Protein AF-A0A2M7Z0I9-F1 (afdb_monomer)

Solvent-accessible surface area (backbone atoms only — not comparable to full-atom values): 7682 Å² total; per-residue (Å²): 135,79,94,76,83,77,50,76,72,54,48,55,53,37,52,58,50,48,54,52,51,33,58,79,68,70,46,94,42,72,65,59,48,50,51,50,38,74,38,94,84,8,65,69,52,40,53,51,49,52,55,60,68,45,82,87,76,78,50,69,61,65,70,50,68,58,57,52,43,45,58,75,54,52,45,67,74,37,57,87,74,32,55,47,81,45,75,37,79,66,26,64,76,38,36,54,56,50,39,53,50,51,52,49,58,76,69,37,95,62,59,88,76,40,53,74,49,76,48,68,44,52,92,66,92,65,109

Radius of gyration: 20.26 Å; Cα contacts (8 Å, |Δi|>4): 103; chains: 1; bounding box: 42×30×58 Å

Structure (mmCIF, N/CA/C/O backbone):
data_AF-A0A2M7Z0I9-F1
#
_entry.id   AF-A0A2M7Z0I9-F1
#
loop_
_atom_site.group_PDB
_atom_site.id
_atom_site.type_symbol
_atom_site.label_atom_id
_atom_site.label_alt_id
_atom_site.label_comp_id
_atom_site.label_asym_id
_atom_site.label_entity_id
_atom_site.label_seq_id
_atom_site.pdbx_PDB_ins_code
_atom_site.Cartn_x
_atom_site.Cartn_y
_atom_site.Cartn_z
_atom_site.occupancy
_atom_site.B_iso_or_equiv
_atom_site.auth_seq_id
_atom_site.auth_comp_id
_atom_site.auth_asym_id
_atom_site.auth_atom_id
_atom_site.pdbx_PDB_model_num
ATOM 1 N N . GLN A 1 1 ? 24.755 1.068 -6.477 1.00 38.56 1 GLN A N 1
ATOM 2 C CA . GLN A 1 1 ? 24.459 -0.264 -7.049 1.00 38.56 1 GLN A CA 1
ATOM 3 C C . GLN A 1 1 ? 23.220 -0.801 -6.352 1.00 38.56 1 GLN A C 1
ATOM 5 O O . GLN A 1 1 ? 23.269 -1.022 -5.151 1.00 38.56 1 GLN A O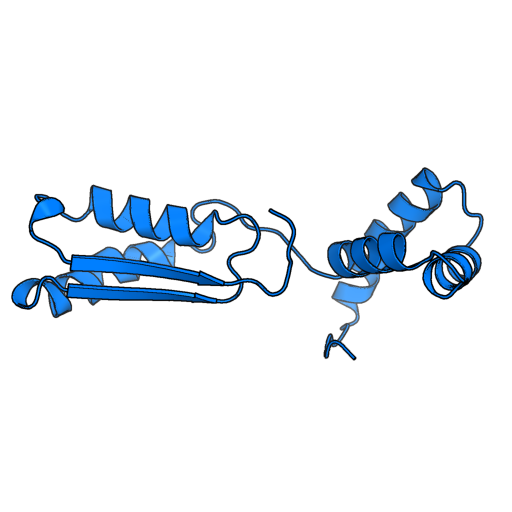 1
ATOM 10 N N . VAL A 1 2 ? 22.101 -0.910 -7.067 1.00 40.56 2 VAL A N 1
ATOM 11 C CA . VAL A 1 2 ? 20.823 -1.402 -6.526 1.00 40.56 2 VAL A CA 1
ATOM 12 C C . VAL A 1 2 ? 20.844 -2.924 -6.685 1.00 40.56 2 VAL A C 1
ATOM 14 O O . VAL A 1 2 ? 20.972 -3.398 -7.809 1.00 40.56 2 VAL A O 1
ATOM 17 N N . GLY A 1 3 ? 20.845 -3.684 -5.587 1.00 46.88 3 GLY A N 1
ATOM 18 C CA . GLY A 1 3 ? 21.103 -5.136 -5.537 1.00 46.88 3 GLY A CA 1
ATOM 19 C C . GLY A 1 3 ? 20.022 -6.026 -6.167 1.00 46.88 3 GLY A C 1
ATOM 20 O O . GLY A 1 3 ? 19.501 -6.923 -5.514 1.00 46.88 3 GLY A O 1
ATOM 21 N N . ILE A 1 4 ? 19.664 -5.776 -7.427 1.00 57.47 4 ILE A N 1
ATOM 22 C CA . ILE A 1 4 ? 18.610 -6.481 -8.156 1.00 57.47 4 ILE A CA 1
ATOM 23 C C . ILE A 1 4 ? 19.210 -7.699 -8.867 1.00 57.47 4 ILE A C 1
ATOM 25 O O . ILE A 1 4 ? 19.962 -7.568 -9.832 1.00 57.47 4 ILE A O 1
ATOM 29 N N . THR A 1 5 ? 18.843 -8.900 -8.419 1.00 57.16 5 THR A N 1
ATOM 30 C CA . THR A 1 5 ? 19.196 -10.160 -9.089 1.00 57.16 5 THR A CA 1
ATOM 31 C C . THR A 1 5 ? 18.134 -10.519 -10.133 1.00 57.16 5 THR A C 1
ATOM 33 O O . THR A 1 5 ? 16.951 -10.686 -9.820 1.00 57.16 5 THR A O 1
ATOM 36 N N . LEU A 1 6 ? 18.553 -10.617 -11.398 1.00 58.81 6 LEU A N 1
ATOM 37 C CA . LEU A 1 6 ? 17.687 -10.917 -12.539 1.00 58.81 6 LEU A CA 1
ATOM 38 C C . LEU A 1 6 ? 17.781 -12.398 -12.927 1.00 58.81 6 LEU A C 1
ATOM 40 O O . LEU A 1 6 ? 18.674 -12.804 -13.668 1.00 58.81 6 LEU A O 1
ATOM 44 N N . ASP A 1 7 ? 16.821 -13.194 -12.465 1.00 62.34 7 ASP A N 1
ATOM 45 C CA . ASP A 1 7 ? 16.669 -14.598 -12.864 1.00 62.34 7 ASP A CA 1
ATOM 46 C C . ASP A 1 7 ? 16.154 -14.709 -14.316 1.00 62.34 7 ASP A C 1
ATOM 48 O O . ASP A 1 7 ? 15.531 -13.780 -14.843 1.00 62.34 7 ASP A O 1
ATOM 52 N N . ALA A 1 8 ? 16.356 -15.855 -14.979 1.00 60.12 8 ALA A N 1
ATOM 53 C CA . ALA A 1 8 ? 15.985 -16.057 -16.391 1.00 60.12 8 ALA A CA 1
ATOM 54 C C . ALA A 1 8 ? 14.536 -15.638 -16.765 1.00 60.12 8 ALA A C 1
ATOM 56 O O . ALA A 1 8 ? 14.368 -14.997 -17.805 1.00 60.12 8 ALA A O 1
ATOM 57 N N . PRO A 1 9 ? 13.497 -15.883 -15.936 1.00 61.34 9 PRO A N 1
ATOM 58 C CA . PRO A 1 9 ? 12.136 -15.414 -16.221 1.00 61.34 9 PRO A CA 1
ATOM 59 C C . PRO A 1 9 ? 12.002 -13.883 -16.176 1.00 61.34 9 PRO A C 1
ATOM 61 O O . PRO A 1 9 ? 11.301 -13.285 -16.995 1.00 61.34 9 PRO A O 1
ATOM 64 N N . LYS A 1 10 ? 12.713 -13.228 -15.249 1.00 61.78 10 LYS A N 1
ATOM 65 C CA . LYS A 1 10 ? 12.722 -11.764 -15.091 1.00 61.78 10 LYS A CA 1
ATOM 66 C C . LYS A 1 10 ? 13.426 -11.087 -16.268 1.00 61.78 10 LYS A C 1
ATOM 68 O O . LYS A 1 10 ? 13.012 -10.010 -16.687 1.00 61.78 10 LYS A O 1
ATOM 73 N N . LYS A 1 11 ? 14.428 -11.748 -16.863 1.00 69.31 11 LYS A N 1
ATOM 74 C CA . LYS A 1 11 ? 15.125 -11.271 -18.068 1.00 69.31 11 LYS A CA 1
ATOM 75 C C . LYS A 1 11 ? 14.192 -11.177 -19.280 1.00 69.31 11 LYS A C 1
ATOM 77 O O . LYS A 1 11 ? 14.237 -10.181 -19.993 1.00 69.31 11 LYS A O 1
ATOM 82 N N . THR A 1 12 ? 13.309 -12.153 -19.493 1.00 73.94 12 THR A N 1
ATOM 83 C CA . THR A 1 12 ? 12.323 -12.106 -20.591 1.00 73.94 12 THR A CA 1
ATOM 84 C C . THR A 1 12 ? 11.324 -10.960 -20.414 1.00 73.94 12 THR A C 1
ATOM 86 O O . THR A 1 12 ? 11.038 -10.227 -21.362 1.00 73.94 12 THR A O 1
ATOM 89 N N . LEU A 1 13 ? 10.839 -10.757 -19.185 1.00 72.38 13 LEU A N 1
ATOM 90 C CA . LEU A 1 13 ? 9.967 -9.634 -18.824 1.00 72.38 13 LEU A CA 1
ATOM 91 C C . LEU A 1 13 ? 10.648 -8.282 -19.075 1.00 72.38 13 LEU A C 1
ATOM 93 O O . LEU A 1 13 ? 10.056 -7.394 -19.691 1.00 72.38 13 LEU A O 1
ATOM 97 N N . LEU A 1 14 ? 11.909 -8.158 -18.659 1.00 76.06 14 LEU A N 1
ATOM 98 C CA . LEU A 1 14 ? 12.733 -6.978 -18.893 1.00 76.06 14 LEU A CA 1
ATOM 99 C C . LEU 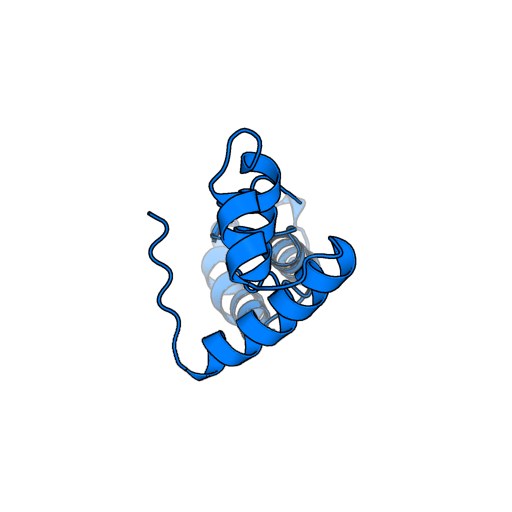A 1 14 ? 12.888 -6.685 -20.392 1.00 76.06 14 LEU A C 1
ATOM 101 O O . LEU A 1 14 ? 12.655 -5.559 -20.818 1.00 76.06 14 LEU A O 1
ATOM 105 N N . VAL A 1 15 ? 13.226 -7.694 -21.201 1.00 81.69 15 VAL A N 1
ATOM 106 C CA . VAL A 1 15 ? 13.383 -7.556 -22.660 1.00 81.69 15 VAL A CA 1
ATOM 107 C C . VAL A 1 15 ? 12.085 -7.071 -23.312 1.00 81.69 15 VAL A C 1
ATOM 109 O O . VAL A 1 15 ? 12.119 -6.170 -24.146 1.00 81.69 15 VAL A O 1
ATOM 112 N N . SER A 1 16 ? 10.928 -7.594 -22.896 1.00 80.31 16 SER A N 1
ATOM 113 C CA . SER A 1 16 ? 9.628 -7.130 -23.398 1.00 80.31 16 SER A CA 1
ATOM 114 C C . SER A 1 16 ? 9.355 -5.660 -23.048 1.00 80.31 16 SER A C 1
ATOM 116 O O . SER A 1 16 ? 8.893 -4.892 -23.896 1.00 80.31 16 SER A O 1
ATOM 118 N N . ARG A 1 17 ? 9.630 -5.259 -21.800 1.00 81.06 17 ARG A N 1
ATOM 119 C CA . ARG A 1 17 ? 9.408 -3.889 -21.306 1.00 81.06 17 ARG A CA 1
ATOM 120 C C . ARG A 1 17 ? 10.353 -2.886 -21.968 1.00 81.06 17 ARG A C 1
ATOM 122 O O . ARG A 1 17 ? 9.898 -1.870 -22.490 1.00 81.06 17 ARG A O 1
ATOM 129 N N . LEU A 1 18 ? 11.642 -3.216 -22.034 1.00 84.38 18 LEU A N 1
ATOM 130 C CA . LEU A 1 18 ? 12.650 -2.423 -22.735 1.00 84.38 18 LEU A CA 1
ATOM 131 C C . LEU A 1 18 ? 12.339 -2.311 -24.224 1.00 84.38 18 LEU A C 1
ATOM 133 O O . LEU A 1 18 ? 12.427 -1.224 -24.781 1.00 84.38 18 LEU A O 1
ATOM 137 N N . GLY A 1 19 ? 11.896 -3.393 -24.866 1.00 84.94 19 GLY A N 1
ATOM 138 C CA . GLY A 1 19 ? 11.521 -3.368 -26.278 1.00 84.94 19 GLY A CA 1
ATOM 139 C C . GLY A 1 19 ? 10.425 -2.343 -26.593 1.00 84.94 19 GLY A C 1
ATOM 140 O O . GLY A 1 19 ? 10.447 -1.738 -27.662 1.00 84.94 19 GLY A O 1
ATOM 141 N N . LYS A 1 20 ? 9.485 -2.102 -25.666 1.00 85.00 20 LYS A N 1
ATOM 142 C CA . LYS A 1 20 ? 8.514 -1.003 -25.791 1.00 85.00 20 LYS A CA 1
ATOM 143 C C . LYS A 1 20 ? 9.202 0.362 -25.689 1.00 85.00 20 LYS A C 1
ATOM 145 O O . LYS A 1 20 ? 8.990 1.194 -26.563 1.00 85.00 20 LYS A O 1
ATOM 150 N N . ARG A 1 21 ? 10.079 0.555 -24.698 1.00 87.12 21 ARG A N 1
ATOM 151 C CA . ARG A 1 21 ? 10.810 1.816 -24.492 1.00 87.12 21 ARG A CA 1
ATOM 152 C C . ARG A 1 21 ? 11.705 2.192 -25.677 1.00 87.12 21 ARG A C 1
ATOM 154 O O . ARG A 1 21 ? 11.723 3.351 -26.074 1.00 87.12 21 ARG A O 1
ATOM 161 N N . LEU A 1 22 ? 12.387 1.215 -26.282 1.00 89.12 22 LEU A N 1
ATOM 162 C CA . LEU A 1 22 ? 13.194 1.418 -27.492 1.00 89.12 22 LEU A CA 1
ATOM 163 C C . LEU A 1 22 ? 12.350 1.971 -28.647 1.00 89.12 22 LEU A C 1
ATOM 165 O O . LEU A 1 22 ? 12.807 2.863 -29.354 1.00 89.12 22 LEU A O 1
ATOM 169 N N . ARG A 1 23 ? 11.115 1.477 -28.821 1.00 88.50 23 ARG A N 1
ATOM 170 C CA . ARG A 1 23 ? 10.194 1.995 -29.844 1.00 88.50 23 ARG A CA 1
ATOM 171 C C . ARG A 1 23 ? 9.735 3.415 -29.532 1.00 88.50 23 ARG A C 1
ATOM 173 O O . ARG A 1 23 ? 9.747 4.240 -30.435 1.00 88.50 23 ARG A O 1
ATOM 180 N N . ASP A 1 24 ? 9.398 3.706 -28.276 1.00 88.00 24 ASP A N 1
ATOM 181 C CA . ASP A 1 24 ? 8.980 5.052 -27.856 1.00 88.00 24 ASP A CA 1
ATOM 182 C C . ASP A 1 24 ? 10.086 6.095 -28.117 1.00 88.00 24 ASP A C 1
ATOM 184 O O . ASP A 1 24 ? 9.813 7.216 -28.545 1.00 88.00 24 ASP A O 1
ATOM 188 N N . LEU A 1 25 ? 11.348 5.711 -27.902 1.00 87.56 25 LEU A N 1
ATOM 189 C CA . LEU A 1 25 ? 12.529 6.553 -28.125 1.00 87.56 25 LEU A CA 1
ATOM 190 C C . LEU A 1 25 ? 13.097 6.461 -29.551 1.00 87.56 25 LEU A C 1
ATOM 192 O O . LEU A 1 25 ? 14.088 7.120 -29.848 1.00 87.56 25 LEU A O 1
ATOM 196 N N . HIS A 1 26 ? 12.486 5.661 -30.432 1.00 90.44 26 HIS A N 1
ATOM 197 C CA . HIS A 1 26 ? 12.951 5.411 -31.802 1.00 90.44 26 HIS A CA 1
ATOM 198 C C . HIS A 1 26 ? 14.414 4.930 -31.884 1.00 90.44 26 HIS A C 1
ATOM 200 O O . HIS A 1 26 ? 15.138 5.235 -32.833 1.00 90.44 26 HIS A O 1
ATOM 206 N N . LEU A 1 27 ? 14.858 4.161 -30.888 1.0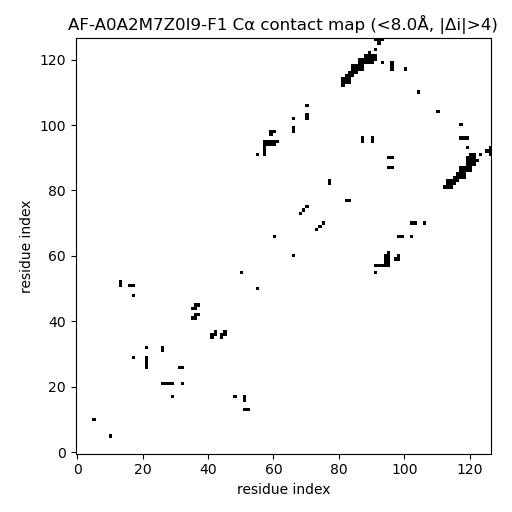0 90.62 27 LEU A N 1
ATOM 207 C CA . LEU A 1 27 ? 16.226 3.662 -30.804 1.00 90.62 27 LEU A CA 1
ATOM 208 C C . LEU A 1 27 ? 16.380 2.320 -31.535 1.00 90.62 27 LEU A C 1
ATOM 210 O O . LEU A 1 27 ? 15.540 1.430 -31.385 1.00 90.62 27 LEU A O 1
ATOM 214 N N . PRO A 1 28 ? 17.478 2.129 -32.289 1.00 87.38 28 PRO A N 1
ATOM 215 C CA . PRO A 1 28 ? 17.649 0.960 -33.148 1.00 87.38 28 PRO A CA 1
ATOM 216 C C . PRO A 1 28 ? 18.129 -0.290 -32.399 1.00 87.38 28 PRO A C 1
ATOM 218 O O . PRO A 1 28 ? 18.077 -1.391 -32.946 1.00 87.38 28 PRO A O 1
ATOM 221 N N . SER A 1 29 ? 18.644 -0.150 -31.173 1.00 88.50 29 SER A N 1
ATOM 222 C CA . SER A 1 29 ? 19.220 -1.267 -30.423 1.00 88.50 29 SER A CA 1
ATOM 223 C C . SER A 1 29 ? 19.236 -1.026 -28.914 1.00 88.50 29 SER A C 1
ATOM 225 O O . SER A 1 29 ? 19.176 0.107 -28.437 1.00 88.50 29 SER A O 1
ATOM 227 N N . TYR A 1 30 ? 19.373 -2.112 -28.148 1.00 85.19 30 TYR A N 1
ATOM 228 C CA . TYR A 1 30 ? 19.566 -2.038 -26.696 1.00 85.19 30 TYR A CA 1
ATOM 229 C C . TYR A 1 30 ? 20.895 -1.376 -26.321 1.00 85.19 30 TYR A C 1
ATOM 231 O O . TYR A 1 30 ? 20.971 -0.740 -25.276 1.00 85.19 30 TYR A O 1
ATOM 239 N N . GLN A 1 31 ? 21.915 -1.484 -27.179 1.00 86.31 31 GLN A N 1
ATOM 240 C CA . GLN A 1 31 ? 23.185 -0.788 -26.980 1.00 86.31 31 GLN A CA 1
ATOM 241 C C . GLN A 1 31 ? 22.994 0.729 -27.077 1.00 86.31 31 GLN A C 1
ATOM 243 O O . GLN A 1 31 ? 23.416 1.446 -26.182 1.00 86.31 31 GLN A O 1
ATOM 248 N N . ALA A 1 32 ? 22.253 1.206 -28.084 1.00 85.69 32 ALA A N 1
ATOM 249 C CA . ALA A 1 32 ? 21.933 2.628 -28.216 1.00 85.69 32 ALA A CA 1
ATOM 250 C C . ALA A 1 32 ? 21.124 3.157 -27.018 1.00 85.69 32 ALA A C 1
ATOM 252 O O . ALA A 1 32 ? 21.291 4.301 -26.604 1.00 85.69 32 ALA A O 1
ATOM 253 N N . TYR A 1 33 ? 20.269 2.316 -26.429 1.00 87.75 33 TYR A N 1
ATOM 254 C CA . TYR A 1 33 ? 19.566 2.655 -25.194 1.00 87.75 33 TYR A CA 1
ATOM 255 C C . TYR A 1 33 ? 20.500 2.708 -23.977 1.00 87.75 33 TYR A C 1
ATOM 257 O O . TYR A 1 33 ? 20.406 3.638 -23.184 1.00 87.75 33 TYR A O 1
ATOM 265 N N . TYR A 1 34 ? 21.434 1.764 -23.847 1.00 87.38 34 TYR A N 1
ATOM 266 C CA . TYR A 1 34 ? 22.449 1.799 -22.791 1.00 87.38 34 TYR A CA 1
ATOM 267 C C . TYR A 1 34 ? 23.320 3.059 -22.870 1.00 87.38 34 TYR A C 1
ATOM 269 O O . TYR A 1 34 ? 23.558 3.700 -21.846 1.00 87.38 34 TYR A O 1
ATOM 277 N N . ASP A 1 35 ? 23.749 3.439 -24.074 1.00 87.06 35 ASP A N 1
ATOM 278 C CA . ASP A 1 35 ? 24.564 4.634 -24.300 1.00 87.06 35 ASP A CA 1
ATOM 279 C C . ASP A 1 35 ? 23.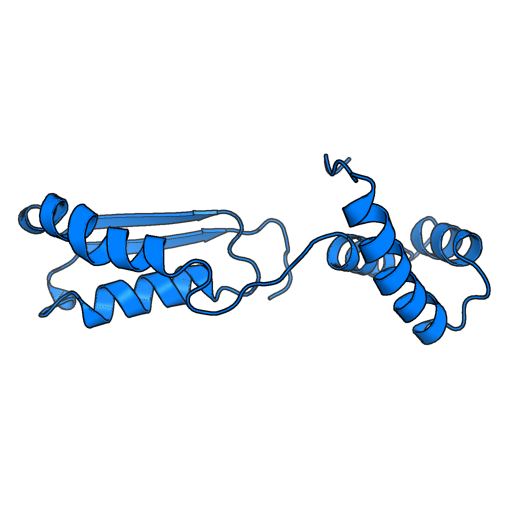774 5.914 -23.967 1.00 87.06 35 ASP A C 1
ATOM 281 O O . ASP A 1 35 ? 24.316 6.841 -23.372 1.00 87.06 35 ASP A O 1
ATOM 285 N N . CYS A 1 36 ? 22.470 5.940 -24.272 1.00 85.88 36 CYS A N 1
ATOM 286 C CA . CYS A 1 36 ? 21.564 7.032 -23.902 1.00 85.88 36 CYS A CA 1
ATOM 287 C C . CYS A 1 36 ? 21.391 7.170 -22.382 1.00 85.88 36 CYS A C 1
ATOM 289 O O . CYS A 1 36 ? 21.383 8.284 -21.865 1.00 85.88 36 CYS A O 1
ATOM 291 N N . VAL A 1 37 ? 21.262 6.051 -21.665 1.00 88.12 37 VAL A N 1
ATOM 292 C CA . VAL A 1 37 ? 21.100 6.037 -20.202 1.00 88.12 37 VAL A CA 1
ATOM 293 C C . VAL A 1 37 ? 22.410 6.369 -19.478 1.00 88.12 37 VAL A C 1
ATOM 295 O O . VAL A 1 37 ? 22.385 6.984 -18.417 1.00 88.12 37 VAL A O 1
ATOM 298 N N . SER A 1 38 ? 23.549 5.959 -20.039 1.00 84.75 38 SER A N 1
ATOM 299 C CA . SER A 1 38 ? 24.872 6.113 -19.415 1.00 84.75 38 SER A CA 1
ATOM 300 C C . SER A 1 38 ? 25.592 7.410 -19.807 1.00 84.75 38 SER A C 1
ATOM 302 O O . SER A 1 38 ? 26.669 7.683 -19.279 1.00 84.75 38 SER A O 1
ATOM 304 N N . GLY A 1 39 ? 25.046 8.169 -20.760 1.00 83.94 39 GLY A N 1
ATOM 305 C CA . GLY A 1 39 ? 25.603 9.431 -21.242 1.00 83.94 39 GLY A CA 1
ATOM 306 C C . GLY A 1 39 ? 25.171 10.651 -20.423 1.00 83.94 39 GLY A C 1
ATOM 307 O O . GLY A 1 39 ? 24.307 10.574 -19.547 1.00 83.94 39 GLY A O 1
ATOM 308 N N . ASP A 1 40 ? 25.757 11.806 -20.745 1.00 74.44 40 ASP A N 1
ATOM 309 C CA . ASP A 1 40 ? 25.419 13.080 -20.104 1.00 74.44 40 ASP A CA 1
ATOM 310 C C . ASP A 1 40 ? 23.943 13.444 -20.340 1.00 74.44 40 ASP A C 1
ATOM 312 O O . ASP A 1 40 ? 23.467 13.492 -21.475 1.00 74.44 40 ASP A O 1
ATOM 316 N N . GLY A 1 41 ? 23.209 13.692 -19.250 1.00 77.81 41 GLY A N 1
ATOM 317 C CA . GLY A 1 41 ? 21.760 13.942 -19.271 1.00 77.81 41 GLY A CA 1
ATOM 318 C C . GLY A 1 41 ? 20.884 12.680 -19.222 1.00 77.81 41 GLY A C 1
ATOM 319 O O . GLY A 1 41 ? 19.660 12.793 -19.256 1.00 77.81 41 GLY A O 1
ATOM 320 N N . GLY A 1 42 ? 21.479 11.488 -19.098 1.00 80.75 42 GLY A N 1
ATOM 321 C CA . GLY A 1 42 ? 20.771 10.205 -19.034 1.00 80.75 42 GLY A CA 1
ATOM 322 C C . GLY A 1 42 ? 20.046 9.910 -17.714 1.00 80.75 42 GLY A C 1
ATOM 323 O O . GLY A 1 42 ? 19.331 8.915 -17.631 1.00 80.75 42 GLY A O 1
ATOM 324 N N . GLU A 1 43 ? 20.177 10.758 -16.687 1.00 82.88 43 GLU A N 1
ATOM 325 C CA . GLU A 1 43 ? 19.624 10.521 -15.341 1.00 82.88 43 GLU A CA 1
ATOM 326 C C . GLU A 1 43 ? 18.106 10.284 -15.339 1.00 82.88 43 GLU A C 1
ATOM 328 O O . GLU A 1 43 ? 17.609 9.389 -14.654 1.00 82.88 43 GLU A O 1
ATOM 333 N N . GLU A 1 44 ? 17.353 11.037 -16.145 1.00 82.25 44 GLU A N 1
ATOM 334 C CA . GLU A 1 44 ? 15.900 10.866 -16.234 1.00 82.25 44 GLU A CA 1
ATOM 335 C C . GLU A 1 44 ? 15.526 9.512 -16.859 1.00 82.25 44 GLU A C 1
ATOM 337 O O . GLU A 1 44 ? 14.550 8.870 -16.463 1.00 82.25 44 GLU A O 1
ATOM 342 N N . GLU A 1 45 ? 16.309 9.054 -17.835 1.00 86.44 45 GLU A N 1
ATOM 343 C CA . GLU A 1 45 ? 16.071 7.778 -18.503 1.00 86.44 45 GLU A CA 1
ATOM 344 C C . GLU A 1 45 ? 16.597 6.596 -17.680 1.00 86.44 45 GLU A C 1
ATOM 346 O O . GLU A 1 45 ? 16.001 5.521 -17.698 1.00 86.44 45 GLU A O 1
ATOM 351 N N . LEU A 1 46 ? 17.630 6.811 -16.862 1.00 84.06 46 LEU A N 1
ATOM 352 C CA . LEU A 1 46 ? 18.065 5.865 -15.839 1.00 84.06 46 LEU A CA 1
ATOM 353 C C . LEU A 1 46 ? 16.954 5.603 -14.815 1.00 84.06 46 LEU A C 1
ATOM 355 O O . LEU A 1 46 ? 16.707 4.449 -14.473 1.00 84.06 46 LEU A O 1
ATOM 359 N N . MET A 1 47 ? 16.242 6.640 -14.366 1.00 78.88 47 MET A N 1
ATOM 360 C CA . MET A 1 47 ? 15.103 6.467 -13.454 1.00 78.88 47 MET A CA 1
ATOM 361 C C . MET A 1 47 ? 13.988 5.629 -14.098 1.00 78.88 47 MET A C 1
ATOM 363 O O . MET A 1 47 ? 13.497 4.680 -13.493 1.00 78.88 47 MET A O 1
ATOM 367 N N . LYS A 1 48 ? 13.658 5.893 -15.366 1.00 81.31 48 LYS A N 1
ATOM 368 C CA . LYS A 1 48 ? 12.664 5.105 -16.119 1.00 81.31 48 LYS A CA 1
ATOM 369 C C . LYS A 1 48 ? 13.111 3.660 -16.339 1.00 81.31 48 LYS A C 1
ATOM 371 O O . LYS A 1 48 ? 12.287 2.749 -16.294 1.00 81.31 48 LYS A O 1
ATOM 376 N N . LEU A 1 49 ? 14.403 3.428 -16.566 1.00 83.00 49 LEU A N 1
ATOM 377 C CA . LEU A 1 49 ? 14.965 2.082 -16.634 1.00 83.00 49 LEU A CA 1
ATOM 378 C C . LEU A 1 49 ? 14.761 1.339 -15.311 1.00 83.00 49 LEU A C 1
ATOM 380 O O . LEU A 1 49 ? 14.300 0.199 -15.319 1.00 83.00 49 LEU A O 1
ATOM 384 N N . LEU A 1 50 ? 15.080 1.982 -14.186 1.00 77.62 50 LEU A N 1
ATOM 385 C CA . LEU A 1 50 ? 14.886 1.404 -12.857 1.00 77.62 50 LEU A CA 1
ATOM 386 C C . LEU A 1 50 ? 13.410 1.061 -12.604 1.00 77.62 50 LEU A C 1
ATOM 388 O O . LEU A 1 50 ? 13.139 -0.048 -12.145 1.00 77.62 50 LEU A O 1
ATOM 392 N N . ASP A 1 51 ? 12.478 1.925 -13.013 1.00 71.44 51 ASP A N 1
ATOM 393 C CA . ASP A 1 51 ? 11.030 1.678 -12.934 1.00 71.44 51 ASP A CA 1
ATOM 394 C C . ASP A 1 51 ? 10.563 0.512 -13.822 1.00 71.44 51 ASP A C 1
ATOM 396 O O . ASP A 1 51 ? 9.666 -0.249 -13.465 1.00 71.44 51 ASP A O 1
ATOM 400 N N . LEU A 1 52 ? 11.151 0.343 -15.011 1.00 75.56 52 LEU A N 1
ATOM 401 C CA . LEU A 1 52 ? 10.826 -0.784 -15.894 1.00 75.56 52 LEU A CA 1
ATOM 402 C C . LEU A 1 52 ? 11.356 -2.111 -15.343 1.00 75.56 52 LEU A C 1
ATOM 404 O O . LEU A 1 52 ? 10.754 -3.164 -15.594 1.00 75.56 52 LEU A O 1
ATOM 408 N N . VAL A 1 53 ? 12.48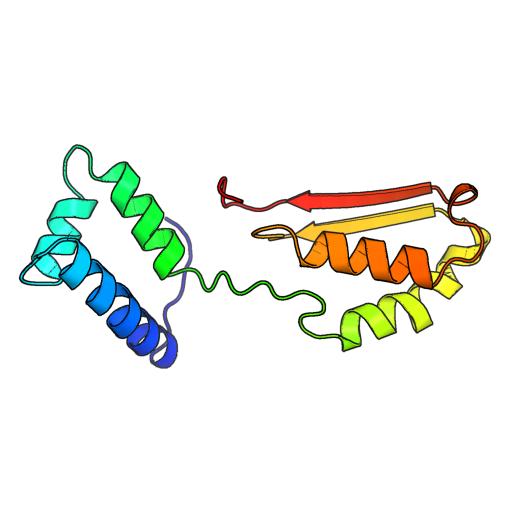8 -2.072 -14.638 1.00 73.06 53 VAL A N 1
ATOM 409 C CA . VAL A 1 53 ? 13.105 -3.237 -13.992 1.00 73.06 53 VAL A CA 1
ATOM 410 C C . VAL A 1 53 ? 12.343 -3.605 -12.720 1.00 73.06 53 VAL A C 1
ATOM 412 O O . VAL A 1 53 ? 12.147 -4.794 -12.450 1.00 73.06 53 VAL A O 1
ATOM 415 N N . SER A 1 54 ? 11.881 -2.617 -11.951 1.00 64.38 54 SER A N 1
ATOM 416 C CA . SER A 1 54 ? 11.022 -2.862 -10.802 1.00 64.38 54 SER A CA 1
ATOM 417 C C . SER A 1 54 ? 9.643 -3.330 -11.276 1.00 64.38 54 SER A C 1
ATOM 419 O O . SER A 1 54 ? 9.085 -2.927 -12.297 1.00 64.38 54 SER A O 1
ATOM 421 N N . THR A 1 55 ? 9.076 -4.314 -10.587 1.00 58.09 55 THR A N 1
ATOM 422 C CA . THR A 1 55 ? 7.695 -4.730 -10.852 1.00 58.09 55 THR A CA 1
ATOM 423 C C . THR A 1 55 ? 6.809 -3.938 -9.908 1.00 58.09 55 THR A C 1
ATOM 425 O O . THR A 1 55 ? 6.346 -4.477 -8.909 1.00 58.09 55 THR A O 1
ATOM 428 N N . ASN A 1 56 ? 6.604 -2.654 -10.218 1.00 55.31 56 ASN A N 1
ATOM 429 C CA . ASN A 1 56 ? 5.658 -1.786 -9.513 1.00 55.31 56 ASN A CA 1
ATOM 430 C C . ASN A 1 56 ? 4.227 -2.194 -9.898 1.00 55.31 56 ASN A C 1
ATOM 432 O O . ASN A 1 56 ? 3.559 -1.519 -10.675 1.00 55.31 56 ASN A O 1
ATOM 436 N N . LYS A 1 57 ? 3.786 -3.374 -9.450 1.00 49.53 57 LYS A N 1
ATOM 437 C CA . LYS A 1 57 ? 2.373 -3.747 -9.494 1.00 49.53 57 LYS A CA 1
ATOM 438 C C . LYS A 1 57 ? 1.848 -3.736 -8.067 1.00 49.53 57 LYS A C 1
ATOM 440 O O . LYS A 1 57 ? 1.997 -4.719 -7.336 1.00 49.53 57 LYS A O 1
ATOM 445 N N . THR A 1 58 ? 1.276 -2.611 -7.680 1.00 56.31 58 THR A N 1
ATOM 446 C CA . THR A 1 58 ? 0.463 -2.480 -6.481 1.00 56.31 58 THR A CA 1
ATOM 447 C C . THR A 1 58 ? -0.987 -2.395 -6.929 1.00 56.31 58 THR A C 1
ATOM 449 O O . THR A 1 58 ? -1.387 -1.508 -7.670 1.00 56.31 58 THR A O 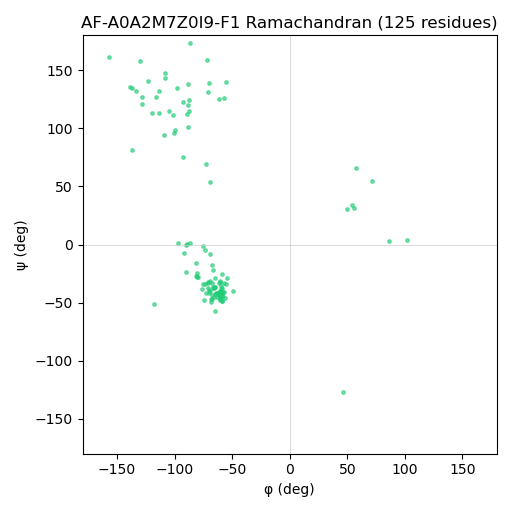1
ATOM 452 N N . ASP A 1 59 ? -1.757 -3.408 -6.551 1.00 69.56 59 ASP A N 1
ATOM 453 C CA . ASP A 1 59 ? -3.205 -3.410 -6.696 1.00 69.56 59 ASP A CA 1
ATOM 454 C C . ASP A 1 59 ? -3.777 -3.274 -5.278 1.00 69.56 59 ASP A C 1
ATOM 456 O O . ASP A 1 59 ? -3.191 -3.798 -4.321 1.00 69.56 59 ASP A O 1
ATOM 460 N N . PHE A 1 60 ? -4.928 -2.617 -5.129 1.00 81.94 60 PHE A N 1
ATOM 461 C CA . PHE A 1 60 ? -5.681 -2.696 -3.877 1.00 81.94 60 PHE A CA 1
ATOM 462 C C . PHE A 1 60 ? -5.969 -4.160 -3.535 1.00 81.94 60 PHE A C 1
ATOM 464 O O . PHE A 1 60 ? -6.288 -4.956 -4.419 1.00 81.94 60 PHE A O 1
ATOM 471 N N . TYR A 1 61 ? -5.863 -4.510 -2.253 1.00 84.06 61 TYR A N 1
ATOM 472 C CA . TYR A 1 61 ? -6.053 -5.886 -1.779 1.00 84.06 61 TYR A CA 1
ATOM 473 C C . TYR A 1 61 ? -5.151 -6.928 -2.459 1.00 84.06 61 TYR A C 1
ATOM 475 O O . TYR A 1 61 ? -5.528 -8.096 -2.586 1.00 84.06 61 TYR A O 1
ATOM 483 N N . ARG A 1 62 ? -3.936 -6.547 -2.875 1.00 83.88 62 ARG A N 1
ATOM 484 C CA . ARG A 1 62 ? -2.927 -7.529 -3.289 1.00 83.88 62 ARG A CA 1
ATOM 485 C C . ARG A 1 62 ? -2.668 -8.514 -2.143 1.00 83.88 62 ARG A C 1
ATOM 487 O O . ARG A 1 62 ? -2.334 -8.099 -1.044 1.00 83.88 62 ARG A O 1
ATOM 494 N N . GLU A 1 63 ? -2.796 -9.810 -2.429 1.00 86.88 63 GLU A N 1
ATOM 495 C CA . GLU A 1 63 ? -2.665 -10.891 -1.434 1.00 86.88 63 GLU A CA 1
ATOM 496 C C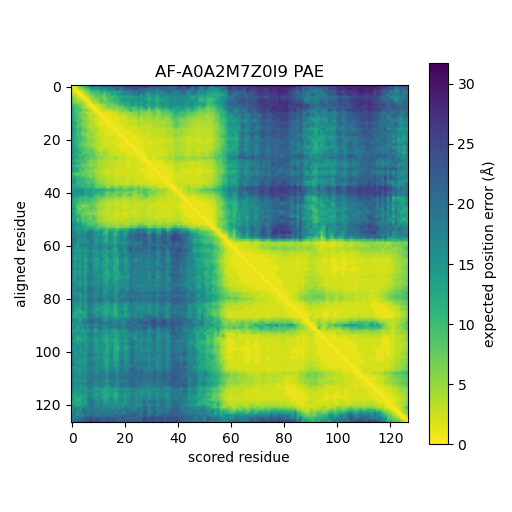 . GLU A 1 63 ? -3.658 -10.725 -0.260 1.00 86.88 63 GLU A C 1
ATOM 498 O O . GLU A 1 63 ? -3.259 -10.515 0.886 1.00 86.88 63 GLU A O 1
ATOM 503 N N . PRO A 1 64 ? -4.978 -10.842 -0.525 1.00 90.75 64 PRO A N 1
ATOM 504 C CA . PRO A 1 64 ? -6.031 -10.438 0.413 1.00 90.75 64 PRO A CA 1
ATOM 505 C C . PRO A 1 64 ? -5.985 -11.160 1.767 1.00 90.75 64 PRO A C 1
ATOM 507 O O . PRO A 1 64 ? -6.381 -10.599 2.787 1.00 90.75 64 PRO A O 1
ATOM 510 N N . VAL A 1 65 ? -5.416 -12.367 1.786 1.00 94.06 65 VAL A N 1
ATOM 511 C CA . VAL A 1 65 ? -5.215 -13.192 2.983 1.00 94.06 65 VAL A CA 1
ATOM 512 C C . VAL A 1 65 ? -4.449 -12.472 4.099 1.00 94.06 65 VAL A C 1
ATOM 514 O O . VAL A 1 65 ? -4.671 -12.762 5.272 1.00 94.06 65 VAL A O 1
ATOM 517 N N . HIS A 1 66 ? -3.575 -11.514 3.771 1.00 94.50 66 HIS A N 1
ATOM 518 C CA . HIS A 1 66 ? -2.873 -10.715 4.778 1.00 94.50 66 HIS A CA 1
ATOM 519 C C . HIS A 1 66 ? -3.808 -9.733 5.494 1.00 94.50 66 HIS A C 1
ATOM 521 O O . HIS A 1 66 ? -3.689 -9.542 6.704 1.00 94.50 66 HIS A O 1
ATOM 527 N N . PHE A 1 67 ? -4.762 -9.138 4.776 1.00 95.38 67 PHE A N 1
ATOM 528 C CA . PHE A 1 67 ? -5.741 -8.218 5.360 1.00 95.38 67 PHE A CA 1
ATOM 529 C C . PHE A 1 67 ? -6.807 -8.973 6.160 1.00 95.38 67 PHE A C 1
ATOM 531 O O . PHE A 1 67 ? -7.217 -8.504 7.222 1.00 95.38 67 PHE A O 1
ATOM 538 N N . ASP A 1 68 ? -7.178 -10.181 5.722 1.00 95.69 68 ASP A N 1
ATOM 539 C CA . ASP A 1 68 ? -8.000 -11.093 6.525 1.00 95.69 68 ASP A CA 1
ATOM 540 C C . ASP A 1 68 ? -7.301 -11.450 7.842 1.00 95.69 68 ASP A C 1
ATOM 542 O O . ASP A 1 68 ? -7.899 -11.346 8.909 1.00 95.69 68 ASP A O 1
ATOM 546 N N . PHE A 1 69 ? -6.008 -11.783 7.797 1.00 96.75 69 PHE A N 1
ATOM 547 C CA . PHE A 1 69 ? -5.225 -12.060 9.002 1.00 96.75 69 PHE A CA 1
ATOM 548 C C . PHE A 1 69 ? -5.117 -10.839 9.932 1.00 96.75 69 PHE A C 1
ATOM 550 O O . PHE A 1 69 ? -5.279 -10.968 11.148 1.00 96.75 69 PHE A O 1
ATOM 557 N N . LEU A 1 70 ? -4.891 -9.642 9.376 1.00 96.25 70 LEU A N 1
ATOM 558 C CA . LEU A 1 70 ? -4.882 -8.388 10.137 1.00 96.25 70 LEU A CA 1
ATOM 559 C C . LEU A 1 70 ? -6.205 -8.183 10.893 1.00 96.25 70 LEU A C 1
ATOM 561 O O . LEU A 1 70 ? -6.188 -7.846 12.078 1.00 96.25 70 LEU A O 1
ATOM 565 N N . ARG A 1 71 ? -7.338 -8.407 10.221 1.00 96.19 71 ARG A N 1
ATOM 566 C CA . ARG A 1 71 ? -8.680 -8.273 10.800 1.00 96.19 71 ARG A CA 1
ATOM 567 C C . ARG A 1 71 ? -8.972 -9.349 11.844 1.00 96.19 71 ARG A C 1
ATOM 569 O O . ARG A 1 71 ? -9.445 -9.026 12.928 1.00 96.19 71 ARG A O 1
ATOM 576 N N . ASP A 1 72 ? -8.724 -10.611 11.511 1.00 96.38 72 ASP A N 1
ATOM 577 C CA . ASP A 1 72 ? -9.259 -11.747 12.268 1.00 96.38 72 ASP A CA 1
ATOM 578 C C . ASP A 1 72 ? -8.335 -12.215 13.392 1.00 96.38 72 ASP A C 1
ATOM 580 O O . ASP A 1 72 ? -8.804 -12.853 14.333 1.00 96.38 72 ASP A O 1
ATOM 584 N N . GLN A 1 73 ? -7.034 -11.932 13.298 1.00 96.56 73 GLN A N 1
ATOM 585 C CA . GLN A 1 73 ? -6.032 -12.419 14.251 1.00 96.56 73 GLN A CA 1
ATOM 586 C C . GLN A 1 73 ? -5.346 -11.268 14.988 1.00 96.56 73 GLN A C 1
ATOM 588 O O . GLN A 1 73 ? -5.341 -11.242 16.214 1.00 96.56 73 GLN A O 1
ATOM 593 N N . VAL A 1 74 ? -4.828 -10.269 14.267 1.00 95.31 74 VAL A N 1
ATOM 594 C CA . VAL A 1 74 ? -4.041 -9.186 14.889 1.00 95.31 74 VAL A CA 1
ATOM 595 C C . VAL A 1 74 ? -4.926 -8.205 15.655 1.00 95.31 74 VAL A C 1
ATOM 597 O O . VAL A 1 74 ? -4.626 -7.855 16.796 1.00 95.31 74 VAL A O 1
ATOM 600 N N . LEU A 1 75 ? -6.020 -7.741 15.045 1.00 94.69 75 LEU A N 1
ATOM 601 C CA . LEU A 1 75 ? -6.881 -6.722 15.646 1.00 94.69 75 LEU A CA 1
ATOM 602 C C . LEU A 1 75 ? -7.483 -7.153 17.006 1.00 94.69 75 LEU A C 1
ATOM 604 O O . LEU A 1 75 ? -7.429 -6.345 17.941 1.00 94.69 75 LEU A O 1
ATOM 608 N N . PRO A 1 76 ? -7.984 -8.396 17.186 1.00 94.62 76 PRO A N 1
ATOM 609 C CA . PRO A 1 76 ? -8.463 -8.872 18.484 1.00 94.62 76 PRO A CA 1
ATOM 610 C C . PRO A 1 76 ? -7.403 -8.857 19.592 1.00 94.62 76 PRO A C 1
ATOM 612 O O . PRO A 1 76 ? -7.732 -8.553 20.739 1.00 94.62 76 PRO A O 1
ATOM 615 N N . GLU A 1 77 ? -6.136 -9.138 19.271 1.00 95.00 77 GLU A N 1
ATOM 616 C CA . GLU A 1 77 ? -5.048 -9.169 20.260 1.00 95.00 77 GLU A CA 1
ATOM 617 C C . GLU A 1 77 ? -4.730 -7.780 20.829 1.00 95.00 77 GLU A C 1
ATOM 619 O O . GLU A 1 77 ? -4.396 -7.640 22.007 1.00 95.00 77 GLU A O 1
ATOM 624 N N . VAL A 1 78 ? -4.886 -6.731 20.018 1.00 93.62 78 VAL A N 1
ATOM 625 C CA . VAL A 1 78 ? -4.582 -5.343 20.409 1.00 93.62 78 VAL A CA 1
ATOM 626 C C . VAL A 1 78 ? -5.814 -4.550 20.865 1.00 93.62 78 VAL A C 1
ATOM 628 O O . VAL A 1 78 ? -5.699 -3.380 21.242 1.00 93.62 78 VAL A O 1
ATOM 631 N N . GLN A 1 79 ? -6.992 -5.184 20.892 1.00 90.75 79 GLN A N 1
ATOM 632 C CA . GLN A 1 79 ? -8.286 -4.576 21.236 1.00 90.75 79 GLN A CA 1
ATOM 633 C C . GLN A 1 79 ? -8.296 -3.878 22.604 1.00 90.75 79 GLN A C 1
ATOM 635 O O . GLN A 1 79 ? -8.998 -2.883 22.796 1.00 90.75 79 GLN A O 1
ATOM 640 N N . SER A 1 80 ? -7.549 -4.411 23.573 1.00 92.25 80 SER A N 1
ATOM 641 C CA . SER A 1 80 ? -7.482 -3.876 24.937 1.00 92.25 80 SER A CA 1
ATOM 642 C C . SER A 1 80 ? -6.690 -2.567 25.003 1.00 92.25 80 SER A C 1
ATOM 644 O O . SER A 1 80 ? -7.122 -1.621 25.660 1.00 92.25 80 SER A O 1
ATOM 646 N N . ALA A 1 81 ? -5.566 -2.496 24.285 1.00 93.25 81 ALA A N 1
ATOM 647 C CA . ALA A 1 81 ? -4.698 -1.324 24.220 1.00 93.25 81 ALA A CA 1
ATOM 648 C C . ALA A 1 81 ? -5.214 -0.252 23.249 1.00 93.25 81 ALA A C 1
ATOM 650 O O . ALA A 1 81 ? -4.848 0.917 23.383 1.00 93.25 81 ALA A O 1
ATOM 651 N N . LYS A 1 82 ? -6.026 -0.645 22.255 1.00 94.12 82 LYS A N 1
ATOM 652 C CA . LYS A 1 82 ? -6.567 0.225 21.193 1.00 94.12 82 LYS A CA 1
ATOM 653 C C . LYS A 1 82 ? -5.505 1.079 20.500 1.00 94.12 82 LYS A C 1
ATOM 655 O O . LYS A 1 82 ? -5.766 2.199 20.069 1.00 94.12 82 LYS A O 1
ATOM 660 N N . THR A 1 83 ? -4.289 0.558 20.425 1.00 95.62 83 THR A N 1
ATOM 661 C CA . THR A 1 83 ? -3.136 1.251 19.862 1.00 95.62 83 THR A CA 1
ATOM 662 C C . THR A 1 83 ? -2.491 0.337 18.841 1.00 95.62 83 THR A C 1
ATOM 664 O O . THR A 1 83 ? -2.168 -0.806 19.159 1.00 95.62 83 THR A O 1
ATOM 667 N N . LEU A 1 84 ? -2.299 0.836 17.621 1.00 96.00 84 LEU A N 1
ATOM 668 C CA . LEU A 1 84 ? -1.724 0.062 16.526 1.00 96.00 84 LEU A CA 1
ATOM 669 C C . LEU A 1 84 ? -0.739 0.916 15.720 1.00 96.00 84 LEU A C 1
ATOM 671 O O . LEU A 1 84 ? -0.987 2.088 15.413 1.00 96.00 84 LEU A O 1
ATOM 675 N N . ARG A 1 85 ? 0.413 0.325 15.399 1.00 96.19 85 ARG A N 1
ATOM 676 C CA . ARG A 1 85 ? 1.468 0.925 14.578 1.00 96.19 85 ARG A CA 1
ATOM 677 C C . ARG A 1 85 ? 1.824 -0.052 13.480 1.00 96.19 85 ARG A C 1
ATOM 679 O O . ARG A 1 85 ? 2.220 -1.173 13.776 1.00 96.19 85 ARG A O 1
ATOM 686 N N . ILE A 1 86 ? 1.669 0.376 12.236 1.00 96.12 86 ILE A N 1
ATOM 687 C CA . ILE A 1 86 ? 1.924 -0.457 11.064 1.00 96.12 86 ILE A CA 1
ATOM 688 C C . ILE A 1 86 ? 2.949 0.246 10.191 1.00 96.12 86 ILE A C 1
ATOM 690 O O . ILE A 1 86 ? 2.901 1.466 10.035 1.00 96.12 86 ILE A O 1
ATOM 694 N N . TRP A 1 87 ? 3.865 -0.528 9.621 1.00 95.75 87 TRP A N 1
ATOM 695 C CA . TRP A 1 87 ? 4.808 -0.052 8.625 1.00 95.75 87 TRP A CA 1
ATOM 696 C C . TRP A 1 87 ? 4.603 -0.824 7.321 1.00 95.75 87 TRP A C 1
ATOM 698 O O . TRP A 1 87 ? 4.850 -2.024 7.273 1.00 95.75 87 TRP A O 1
ATOM 708 N N . SER A 1 88 ? 4.145 -0.128 6.281 1.00 91.75 88 SER A N 1
ATOM 709 C CA . SER A 1 88 ? 4.172 -0.605 4.898 1.00 91.75 88 SER A CA 1
ATOM 710 C C . SER A 1 88 ? 5.514 -0.200 4.285 1.00 91.75 88 SER A C 1
ATOM 712 O O . SER A 1 88 ? 5.758 0.971 3.970 1.00 91.75 88 SER A O 1
ATOM 714 N N . SER A 1 89 ? 6.431 -1.164 4.215 1.00 85.75 89 SER A N 1
ATOM 715 C CA . 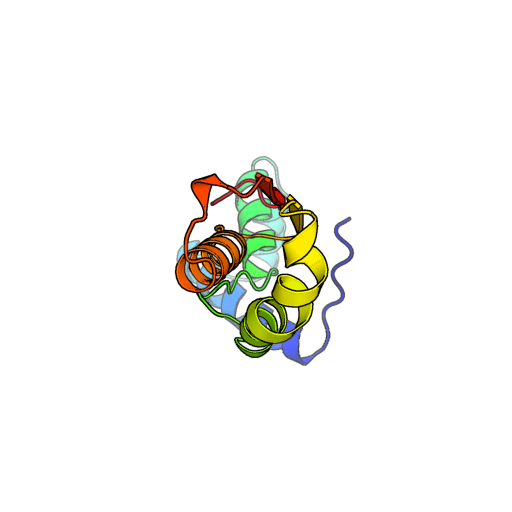SER A 1 89 ? 7.764 -0.992 3.640 1.00 85.75 89 SER A CA 1
ATOM 716 C C . SER A 1 89 ? 7.741 -1.376 2.160 1.00 85.75 89 SER A C 1
ATOM 718 O O . SER A 1 89 ? 7.433 -2.523 1.852 1.00 85.75 89 SER A O 1
ATOM 720 N N . ALA A 1 90 ? 8.122 -0.452 1.277 1.00 82.00 90 ALA A N 1
ATOM 721 C CA . ALA A 1 90 ? 7.927 -0.502 -0.177 1.00 82.00 90 ALA A CA 1
ATOM 722 C C . ALA A 1 90 ? 6.461 -0.294 -0.611 1.00 82.00 90 ALA A C 1
ATOM 724 O O . ALA A 1 90 ? 5.876 -1.108 -1.324 1.00 82.00 90 ALA A O 1
ATOM 725 N N . SER A 1 91 ? 5.865 0.815 -0.160 1.00 77.56 91 SER A N 1
ATOM 726 C CA . SER A 1 91 ? 4.451 1.139 -0.392 1.00 77.56 91 SER A CA 1
ATOM 727 C C . SER A 1 91 ? 4.081 1.493 -1.842 1.00 77.56 91 SER A C 1
ATOM 729 O O . SER A 1 91 ? 2.895 1.636 -2.133 1.00 77.56 91 SER A O 1
ATOM 731 N N . SER A 1 92 ? 5.056 1.652 -2.741 1.00 81.75 92 SER A N 1
ATOM 732 C CA . SER A 1 92 ? 4.894 2.082 -4.136 1.00 81.75 92 SER A CA 1
ATOM 733 C C . SER A 1 92 ? 3.965 3.305 -4.262 1.00 81.75 92 SER A C 1
ATOM 735 O O . SER A 1 92 ? 4.179 4.287 -3.550 1.00 81.75 92 SER A O 1
ATOM 737 N N . SER A 1 93 ? 2.924 3.255 -5.103 1.00 80.50 93 SER A N 1
ATOM 738 C CA . SER A 1 93 ? 1.902 4.306 -5.258 1.00 80.50 93 SER A CA 1
ATOM 739 C C . SER A 1 93 ? 0.871 4.384 -4.115 1.00 80.50 93 SER A C 1
ATOM 741 O O . SER A 1 93 ? 0.032 5.287 -4.098 1.00 80.50 93 SER A O 1
ATOM 743 N N . GLY A 1 94 ? 0.954 3.510 -3.104 1.00 86.06 94 GLY A N 1
ATOM 744 C CA . GLY A 1 94 ? 0.224 3.636 -1.837 1.00 86.06 94 GLY A CA 1
ATOM 745 C C . GLY A 1 94 ? -1.021 2.758 -1.681 1.00 86.06 94 GLY A C 1
ATOM 746 O O . GLY A 1 94 ? -1.693 2.840 -0.654 1.00 86.06 94 GLY A O 1
ATOM 747 N N . GLU A 1 95 ? -1.341 1.883 -2.628 1.00 91.19 95 GLU A N 1
ATOM 748 C CA . GLU A 1 95 ? -2.524 1.016 -2.559 1.00 91.19 95 GLU A CA 1
ATOM 749 C C . GLU A 1 95 ? -2.509 0.121 -1.312 1.00 91.19 95 GLU A C 1
ATOM 751 O O . GLU A 1 95 ? -3.551 -0.085 -0.693 1.00 91.19 95 GLU A O 1
ATOM 756 N N . GLU A 1 96 ? -1.342 -0.377 -0.896 1.00 91.31 96 GLU A N 1
ATOM 757 C CA . GLU A 1 96 ? -1.204 -1.207 0.306 1.00 91.31 96 GLU A CA 1
ATOM 758 C C . GLU A 1 96 ? -1.537 -0.447 1.604 1.00 91.31 96 GLU A C 1
ATOM 760 O O . GLU A 1 96 ? -2.461 -0.879 2.299 1.00 91.31 96 GLU A O 1
ATOM 765 N N . PRO A 1 97 ? -0.886 0.684 1.960 1.00 94.19 97 PRO A N 1
ATOM 766 C CA . PRO A 1 97 ? -1.229 1.405 3.186 1.00 94.19 97 PRO A CA 1
ATOM 767 C C . PRO A 1 97 ? -2.684 1.890 3.199 1.00 94.19 97 PRO A C 1
ATOM 769 O O . PRO A 1 97 ? -3.308 1.898 4.262 1.00 94.19 97 PRO A O 1
ATOM 772 N N . TYR A 1 98 ? -3.265 2.217 2.039 1.00 94.69 98 TYR A N 1
ATOM 773 C CA . TYR A 1 98 ? -4.695 2.513 1.948 1.00 94.69 98 TYR A CA 1
ATOM 774 C C . TYR A 1 98 ? -5.573 1.273 2.139 1.00 94.69 98 TYR A C 1
ATOM 776 O O . TYR A 1 98 ? -6.593 1.360 2.818 1.00 94.69 98 TYR A O 1
ATOM 784 N N . THR A 1 99 ? -5.186 0.116 1.601 1.00 95.50 99 THR A N 1
ATOM 785 C CA . THR A 1 99 ? -5.893 -1.153 1.836 1.00 95.50 99 THR A CA 1
ATOM 786 C C . THR A 1 99 ? -5.889 -1.515 3.322 1.00 95.50 99 THR A C 1
ATOM 788 O O . THR A 1 99 ? -6.923 -1.896 3.868 1.00 95.50 99 THR A O 1
ATOM 791 N N . ILE A 1 100 ? -4.753 -1.329 4.002 1.00 95.50 100 ILE A N 1
ATOM 792 C CA . ILE A 1 100 ? -4.630 -1.509 5.454 1.00 95.50 100 ILE A CA 1
ATOM 793 C C . ILE A 1 100 ? -5.597 -0.568 6.182 1.00 95.50 100 ILE A C 1
ATOM 795 O O . ILE A 1 100 ? -6.354 -1.013 7.043 1.00 95.50 100 ILE A O 1
ATOM 799 N N . ALA A 1 101 ? -5.608 0.719 5.822 1.00 96.00 101 ALA A N 1
ATOM 800 C CA . ALA A 1 101 ? -6.495 1.704 6.436 1.00 96.00 101 ALA A CA 1
ATOM 801 C C . ALA A 1 101 ? -7.979 1.354 6.246 1.00 96.00 101 ALA A C 1
ATOM 803 O O . ALA A 1 101 ? -8.731 1.379 7.217 1.00 96.00 101 ALA A O 1
ATOM 804 N N . MET A 1 102 ? -8.387 0.985 5.026 1.00 96.31 102 MET A N 1
ATOM 805 C CA . MET A 1 102 ? -9.759 0.561 4.719 1.00 96.31 102 MET A CA 1
ATOM 806 C C . MET A 1 102 ? -10.156 -0.681 5.517 1.00 96.31 102 MET A C 1
ATOM 808 O O . MET A 1 102 ? -11.193 -0.680 6.170 1.00 96.31 102 MET A O 1
ATOM 812 N N . THR A 1 103 ? -9.287 -1.693 5.556 1.00 96.44 103 THR A N 1
ATOM 813 C CA . THR A 1 103 ? -9.525 -2.930 6.317 1.00 96.44 103 THR A CA 1
ATOM 814 C C . THR A 1 103 ? -9.760 -2.641 7.801 1.00 96.44 103 THR A C 1
ATOM 816 O O . THR A 1 103 ? -10.679 -3.189 8.405 1.00 96.44 103 THR A O 1
ATOM 819 N N . LEU A 1 104 ? -8.947 -1.767 8.404 1.00 96.31 104 LEU A N 1
ATOM 820 C CA . LEU A 1 104 ? -9.099 -1.384 9.811 1.00 96.31 104 LEU A CA 1
ATOM 821 C C . LEU A 1 104 ? -10.355 -0.541 10.046 1.00 96.31 104 LEU A C 1
ATOM 823 O O . LEU A 1 104 ? -11.033 -0.737 11.051 1.00 96.31 104 LEU A O 1
ATOM 827 N N . PHE A 1 105 ? -10.665 0.382 9.135 1.00 95.81 105 PHE A N 1
ATOM 828 C CA . PHE A 1 105 ? -11.857 1.221 9.224 1.00 95.81 105 PHE A CA 1
ATOM 829 C C . PHE A 1 105 ? -13.142 0.387 9.170 1.00 95.81 105 PHE A C 1
ATOM 831 O O . PHE A 1 105 ? -14.035 0.603 9.984 1.00 95.81 105 PHE A O 1
ATOM 838 N N . ASP A 1 106 ? -13.198 -0.610 8.287 1.00 95.50 106 ASP A N 1
ATOM 839 C CA . ASP A 1 106 ? -14.350 -1.506 8.164 1.00 95.50 106 ASP A CA 1
ATOM 840 C C . ASP A 1 106 ? -14.473 -2.469 9.357 1.00 95.50 106 ASP A C 1
ATOM 842 O O . ASP A 1 106 ? -15.578 -2.828 9.766 1.00 95.50 106 ASP A O 1
ATOM 846 N N . ALA A 1 107 ? -13.346 -2.890 9.940 1.00 95.06 107 ALA A N 1
ATOM 847 C CA . ALA A 1 107 ? -13.326 -3.845 11.047 1.00 95.06 107 ALA A CA 1
ATOM 848 C C . ALA A 1 107 ? -13.598 -3.215 12.427 1.00 95.06 107 ALA A C 1
ATOM 850 O O . ALA A 1 107 ? -14.064 -3.898 13.343 1.00 95.06 107 ALA A O 1
ATOM 851 N N . ILE A 1 108 ? -13.289 -1.929 12.613 1.00 95.25 108 ILE A N 1
ATOM 852 C CA . ILE A 1 108 ? -13.358 -1.256 13.915 1.00 95.25 108 ILE A CA 1
ATOM 853 C C . ILE A 1 108 ? -14.632 -0.411 14.015 1.00 95.25 108 ILE A C 1
ATOM 855 O O . ILE A 1 108 ? -14.739 0.654 13.420 1.00 95.25 108 ILE A O 1
ATOM 859 N N . ALA A 1 109 ? -15.561 -0.823 14.882 1.00 92.12 109 ALA A N 1
ATOM 860 C CA . ALA A 1 109 ? -16.850 -0.140 15.055 1.00 92.12 109 ALA A CA 1
ATOM 861 C C . ALA A 1 109 ? -16.757 1.332 15.520 1.00 92.12 109 ALA A C 1
ATOM 863 O O . ALA A 1 109 ? -17.612 2.139 15.172 1.00 92.12 109 ALA A O 1
ATOM 864 N N . ASP A 1 110 ? -15.750 1.686 16.327 1.00 93.19 110 ASP A N 1
ATOM 865 C CA . ASP A 1 110 ? -15.522 3.062 16.796 1.00 93.19 110 ASP A CA 1
ATOM 866 C C . ASP A 1 110 ? -14.034 3.408 16.713 1.00 93.19 110 ASP A C 1
ATOM 868 O O . ASP A 1 110 ? -13.282 3.308 17.690 1.00 93.19 110 ASP A O 1
ATOM 872 N N . ILE A 1 111 ? -13.601 3.770 15.505 1.00 92.38 111 ILE A N 1
ATOM 873 C CA . ILE A 1 111 ? -12.193 4.028 15.194 1.00 92.38 111 ILE A CA 1
ATOM 874 C C . ILE A 1 111 ? -11.632 5.265 15.904 1.00 92.38 111 ILE A C 1
ATOM 876 O O . ILE A 1 111 ? -10.433 5.334 16.152 1.00 92.38 111 ILE A O 1
ATOM 880 N N . ASN A 1 112 ? -12.483 6.202 16.334 1.00 93.50 112 ASN A N 1
ATOM 881 C CA . ASN A 1 112 ? -12.051 7.405 17.056 1.00 93.50 112 ASN A CA 1
ATOM 882 C C . ASN A 1 112 ? -11.496 7.095 18.453 1.00 93.50 112 ASN A C 1
ATOM 884 O O . ASN A 1 112 ? -10.810 7.920 19.053 1.00 93.50 112 ASN A O 1
ATOM 888 N N . ARG A 1 113 ? -11.792 5.906 18.990 1.00 95.00 113 ARG A N 1
ATOM 889 C CA . ARG A 1 113 ? -11.243 5.428 20.267 1.00 95.00 113 ARG A CA 1
ATOM 890 C C . ARG A 1 113 ? -9.901 4.723 20.124 1.00 95.00 113 ARG A C 1
ATOM 892 O O . ARG A 1 113 ? -9.395 4.217 21.126 1.00 95.00 113 ARG A O 1
ATOM 899 N N . TRP A 1 114 ? -9.376 4.644 18.908 1.00 96.94 114 TRP A N 1
ATOM 900 C CA . TRP A 1 114 ? -8.112 4.001 18.614 1.00 96.94 114 TRP A CA 1
ATOM 901 C C . TRP A 1 114 ? -7.042 5.017 18.266 1.00 96.94 114 TRP A C 1
ATOM 903 O O . TRP A 1 114 ? -7.285 5.998 17.570 1.00 96.94 114 TRP A O 1
ATOM 913 N N . ASP A 1 115 ? -5.825 4.727 18.702 1.00 96.75 115 ASP A N 1
ATOM 914 C CA . ASP A 1 115 ? -4.634 5.411 18.233 1.00 96.75 115 ASP A CA 1
ATOM 915 C C . ASP A 1 115 ? -3.939 4.532 17.183 1.00 96.75 115 ASP A C 1
ATOM 917 O O . ASP A 1 115 ? -3.161 3.631 17.508 1.00 96.75 115 ASP A O 1
ATOM 921 N N . ILE A 1 116 ? -4.222 4.792 15.903 1.00 96.75 116 ILE A N 1
ATOM 922 C CA . ILE A 1 116 ? -3.671 4.044 14.765 1.00 96.75 116 ILE A CA 1
ATOM 923 C C . ILE A 1 116 ? -2.759 4.951 13.945 1.00 96.75 116 ILE A C 1
ATOM 925 O O . ILE A 1 116 ? -3.134 6.064 13.580 1.00 96.75 116 ILE A O 1
ATOM 929 N N . LYS A 1 117 ? -1.558 4.462 13.620 1.00 97.31 117 LYS A N 1
ATOM 930 C CA . LYS A 1 117 ? -0.649 5.118 12.671 1.00 97.31 117 LYS A CA 1
ATOM 931 C C . LYS A 1 117 ? -0.097 4.101 11.687 1.00 97.31 117 LYS A C 1
ATOM 933 O O . LYS A 1 117 ? 0.392 3.048 12.096 1.00 97.31 117 LYS A O 1
ATOM 938 N N . ILE A 1 118 ? -0.146 4.458 10.408 1.00 96.25 118 ILE A N 1
ATOM 939 C CA . ILE A 1 118 ? 0.419 3.685 9.305 1.00 96.25 118 ILE A CA 1
ATOM 940 C C . ILE A 1 118 ? 1.562 4.516 8.725 1.00 96.25 118 ILE A C 1
ATOM 942 O O . ILE A 1 118 ? 1.339 5.604 8.198 1.00 96.25 118 ILE A O 1
ATOM 946 N N . LEU A 1 119 ? 2.789 4.028 8.875 1.00 95.69 119 LEU A N 1
ATOM 947 C CA . LEU A 1 119 ? 3.957 4.564 8.192 1.00 95.69 119 LEU A CA 1
ATOM 948 C C . LEU A 1 119 ? 4.072 3.857 6.843 1.00 95.69 119 LEU A C 1
ATOM 950 O O . LEU A 1 119 ? 4.140 2.633 6.802 1.00 95.69 119 LEU A O 1
ATOM 954 N N . ALA A 1 120 ? 4.107 4.615 5.757 1.00 92.50 120 ALA A N 1
ATOM 955 C CA . ALA A 1 120 ? 4.345 4.100 4.416 1.00 92.50 120 ALA A CA 1
ATOM 956 C C . ALA A 1 120 ? 5.652 4.697 3.895 1.00 92.50 120 ALA A C 1
ATOM 958 O O . ALA A 1 120 ? 5.837 5.913 3.950 1.00 92.50 120 ALA A O 1
ATOM 959 N N . SER A 1 121 ? 6.574 3.851 3.446 1.00 88.12 121 SER A N 1
ATOM 960 C CA . SER A 1 121 ? 7.858 4.301 2.906 1.00 88.12 121 SER A CA 1
ATOM 961 C C . SER A 1 121 ? 8.210 3.518 1.655 1.00 88.12 121 SER A C 1
ATOM 963 O O . SER A 1 121 ? 8.160 2.289 1.682 1.00 88.12 121 SER A O 1
ATOM 965 N N . ASP A 1 122 ? 8.664 4.208 0.616 1.00 84.56 122 ASP A N 1
ATOM 966 C CA . ASP A 1 122 ? 9.219 3.603 -0.591 1.00 84.56 122 ASP A CA 1
ATOM 967 C C . ASP A 1 122 ? 10.572 4.240 -0.935 1.00 84.56 122 ASP A C 1
ATOM 969 O O . ASP A 1 122 ? 10.889 5.345 -0.489 1.00 84.56 122 ASP A O 1
ATOM 973 N N . ILE A 1 123 ? 11.390 3.514 -1.694 1.00 76.31 123 ILE A N 1
ATOM 974 C CA . ILE A 1 123 ? 12.644 4.032 -2.250 1.00 76.31 123 ILE A CA 1
ATOM 975 C C . ILE A 1 123 ? 12.388 4.887 -3.498 1.00 76.31 123 ILE A C 1
ATOM 977 O O . ILE A 1 123 ? 13.168 5.789 -3.799 1.00 76.31 123 ILE A O 1
ATOM 981 N N . SER A 1 124 ? 11.299 4.610 -4.217 1.00 68.62 124 SER A N 1
ATOM 982 C CA . SER A 1 124 ? 10.822 5.414 -5.330 1.00 68.62 124 SER A CA 1
ATOM 983 C C . SER A 1 124 ? 10.251 6.734 -4.820 1.00 68.62 124 SER A C 1
ATOM 985 O O . SER A 1 124 ? 9.433 6.769 -3.904 1.00 68.62 124 SER A O 1
ATOM 987 N N . THR A 1 125 ? 10.665 7.837 -5.438 1.00 64.50 125 THR A N 1
ATOM 988 C CA . THR A 1 12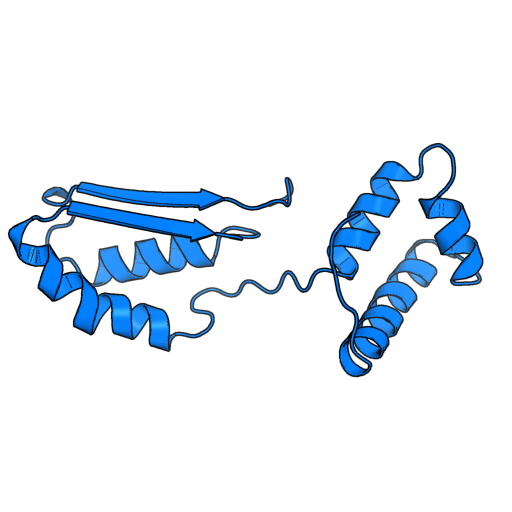5 ? 10.140 9.181 -5.155 1.00 64.50 125 THR A CA 1
ATOM 989 C C . THR A 1 125 ? 8.944 9.555 -6.033 1.00 64.50 125 THR A C 1
ATOM 991 O O . THR A 1 125 ? 8.411 10.657 -5.896 1.00 64.50 125 THR A O 1
ATOM 994 N N . ARG A 1 126 ? 8.513 8.666 -6.939 1.00 53.72 126 ARG A N 1
ATOM 995 C CA . ARG A 1 126 ? 7.295 8.833 -7.742 1.00 53.72 126 ARG A CA 1
ATOM 996 C C . ARG A 1 126 ? 6.133 8.065 -7.117 1.00 53.72 126 ARG A C 1
ATOM 998 O O . ARG A 1 126 ? 6.297 6.900 -6.763 1.00 53.72 126 ARG A O 1
ATOM 1005 N N . VAL A 1 127 ? 4.983 8.737 -7.054 1.00 52.56 127 VAL A N 1
ATOM 1006 C CA . VAL A 1 127 ? 3.648 8.171 -6.800 1.00 52.56 127 VAL A CA 1
ATOM 1007 C C . VAL A 1 127 ? 2.921 8.069 -8.132 1.00 52.56 127 VAL A C 1
ATOM 1009 O O . VAL A 1 127 ? 3.020 9.049 -8.910 1.00 52.56 127 VAL A O 1
#

Mean predicted aligned error: 11.43 Å

Sequence (127 aa):
QVGITLDAPKKTLLVSRLGKRLRDLHLPSYQAYYDCVSGDGGEEELMKLLDLVSTNKTDFYREPVHFDFLRDQVLPEVQSAKTLRIWSSASSSGEEPYTIAMTLFDAIADINRWDIKILASDISTRV

Secondary structure (DSSP, 8-state):
-------HHHHHHHHHHHHHHHHHTT-S-HHHHHHHHHSTTTHHHHHHHHHHHS-----TTSSTHHHHHIIIIIHHHHTTTTEEEEEEET-TTSHHHHHHHHHHHHH-TTGGG-EEEEEEE-S----

Nearest PDB structures (foldseek):
  5xly-assembly1_A  TM=5.588E-01  e=6.676E-07  Pseudomonas aeruginosa PAO1
  3ua4-assembly1_B  TM=4.693E-01  e=8.084E-01  Caenorhabditis elegans
  6xxy-assembly1_B  TM=6.429E-01  e=2.677E+00  Haemophilus influenzae Rd KW20
  2g4o-assembly1_A  TM=4.853E-01  e=2.521E+00  Mycobacterium tuberculosis
  3vkz-assembly1_A  TM=5.667E-01  e=6.187E+00  Shewanella oneidensis MR-1

pLDDT: mean 83.54, std 13.64, range [38.56, 97.31]

Foldseek 3Di:
DPPDDQDPVLVVQLCVLVVVVCVVVVHPDPVSLVCCCPDDPNVVVVLVSVVSSDPLDDDQCDVVVVLVCCLPPVCVVCVVVLEEEEEAEACRVNSVVVSNVVSCVVRDPCNVSHHYDYHYDHPDPDD